Protein AF-A0A1Q9D4H4-F1 (afdb_monomer_lite)

pLDDT: mean 71.97, std 19.95, range [40.38, 97.25]

Secondary structure (DSSP, 8-state):
------------------------S----PPTT-EEEEEETTTTEEEEEEEEEE-SS-EEETTEEE-TT-EEEEETTEEEEE-TTTHHHHEEE-----HHHHHHHHHHHHH-HHHHHHHHHHHHHHHHGGGGS--------------------------------------

Foldseek 3Di:
DDDDDDDDDDDPDDDDPDPPPCPDPQAPDADQQAWKWFQDPVVRDTFIKGWHDAAQAFDADPNDTAHHGWTWIQTPVGIDIDHNVCCVVTIGHPPPPPVVSVVVVVVVCVVCVVVVVVVVVVVVVVVVVPVPDDDDDDDPPDDDDDDPDDDDPDDDDDDDDDDDDDDDDDD

Structure (mmCIF, N/CA/C/O backbone):
data_AF-A0A1Q9D4H4-F1
#
_entry.id   AF-A0A1Q9D4H4-F1
#
loop_
_atom_site.group_PDB
_atom_site.id
_atom_site.type_symbol
_atom_site.label_atom_id
_atom_site.label_alt_id
_atom_site.label_comp_id
_atom_site.label_asym_id
_atom_site.label_entity_id
_atom_site.label_seq_id
_atom_site.pdbx_PDB_ins_code
_atom_site.Cartn_x
_atom_site.Cartn_y
_atom_site.Cartn_z
_atom_site.occupancy
_atom_site.B_iso_or_equiv
_atom_site.auth_seq_id
_atom_site.auth_comp_id
_atom_site.auth_asym_id
_atom_site.auth_atom_id
_atom_site.pdbx_PDB_model_num
ATOM 1 N N . MET A 1 1 ? 10.953 -80.564 -10.617 1.00 42.75 1 MET A N 1
ATOM 2 C CA . MET A 1 1 ? 11.230 -79.863 -9.348 1.00 42.75 1 MET A CA 1
ATOM 3 C C . MET A 1 1 ? 10.780 -78.412 -9.515 1.00 42.75 1 MET A C 1
ATOM 5 O O . MET A 1 1 ? 10.967 -77.910 -10.620 1.00 42.75 1 MET A O 1
ATOM 9 N N . PRO A 1 2 ? 10.072 -77.845 -8.519 1.00 64.62 2 PRO A N 1
ATOM 10 C CA . PRO A 1 2 ? 9.296 -76.587 -8.559 1.00 64.62 2 PRO A CA 1
ATOM 11 C C . PRO A 1 2 ? 10.246 -75.364 -8.563 1.00 64.62 2 PRO A C 1
ATOM 13 O O . PRO A 1 2 ? 11.452 -75.569 -8.530 1.00 64.62 2 PRO A O 1
ATOM 16 N N . ASP A 1 3 ? 9.864 -74.112 -8.841 1.00 49.38 3 ASP A N 1
ATOM 17 C CA . ASP A 1 3 ? 8.984 -73.163 -8.123 1.00 49.38 3 ASP A CA 1
ATOM 18 C C . ASP A 1 3 ? 8.665 -71.996 -9.107 1.00 49.38 3 ASP A C 1
ATOM 20 O O . ASP A 1 3 ? 9.559 -71.553 -9.823 1.00 49.38 3 ASP A O 1
ATOM 24 N N . GLN A 1 4 ? 7.447 -71.502 -9.380 1.00 59.84 4 GLN A N 1
ATOM 25 C CA . GLN A 1 4 ? 6.415 -70.862 -8.540 1.00 59.84 4 GLN A CA 1
ATOM 26 C C . GLN A 1 4 ? 6.909 -69.718 -7.639 1.00 59.84 4 GLN A C 1
ATOM 28 O O . GLN A 1 4 ? 7.008 -69.920 -6.439 1.00 59.84 4 GLN A O 1
ATOM 33 N N . ILE A 1 5 ? 7.107 -68.496 -8.176 1.00 59.47 5 ILE A N 1
ATOM 34 C CA . ILE A 1 5 ? 6.923 -67.251 -7.392 1.00 59.47 5 ILE A CA 1
ATOM 35 C C . ILE A 1 5 ? 6.409 -66.084 -8.270 1.00 59.47 5 ILE A C 1
ATOM 37 O O . ILE A 1 5 ? 7.157 -65.339 -8.899 1.00 59.47 5 ILE A O 1
ATOM 41 N N . SER A 1 6 ? 5.084 -65.961 -8.308 1.00 61.50 6 SER A N 1
ATOM 42 C CA . SER A 1 6 ? 4.276 -64.746 -8.115 1.00 61.50 6 SER A CA 1
ATOM 43 C C . SER A 1 6 ? 4.915 -63.373 -8.391 1.00 61.50 6 SER A C 1
ATOM 45 O O . SER A 1 6 ? 5.574 -62.795 -7.527 1.00 61.50 6 SER A O 1
ATOM 47 N N . LYS A 1 7 ? 4.570 -62.749 -9.527 1.00 60.12 7 LYS A N 1
ATOM 48 C CA . LYS A 1 7 ? 4.656 -61.286 -9.692 1.00 60.12 7 LYS A CA 1
ATOM 49 C C . LYS A 1 7 ? 3.251 -60.698 -9.772 1.00 60.12 7 LYS A C 1
ATOM 51 O O . LYS A 1 7 ? 2.641 -60.595 -10.831 1.00 60.12 7 LYS A O 1
ATOM 56 N N . THR A 1 8 ? 2.744 -60.365 -8.590 1.00 62.56 8 THR A N 1
ATOM 57 C CA . THR A 1 8 ? 1.508 -59.627 -8.331 1.00 62.56 8 THR A CA 1
ATOM 58 C C . THR A 1 8 ? 1.497 -58.314 -9.113 1.00 62.56 8 THR A C 1
ATOM 60 O O . THR A 1 8 ? 2.213 -57.371 -8.776 1.00 62.56 8 THR A O 1
ATOM 63 N N . LEU A 1 9 ? 0.664 -58.243 -10.151 1.00 61.34 9 LEU A N 1
ATOM 64 C CA . LEU A 1 9 ? 0.284 -56.989 -10.791 1.00 61.34 9 LEU A CA 1
ATOM 65 C C . LEU A 1 9 ? -0.658 -56.252 -9.841 1.00 61.34 9 LEU A C 1
ATOM 67 O O . LEU A 1 9 ? -1.796 -56.657 -9.619 1.00 61.34 9 LEU A O 1
ATOM 71 N N . ARG A 1 10 ? -0.151 -55.180 -9.239 1.00 64.50 10 ARG A N 1
ATOM 72 C CA . ARG A 1 10 ? -0.941 -54.236 -8.453 1.00 64.50 10 ARG A CA 1
ATOM 73 C C . ARG A 1 10 ? -1.667 -53.308 -9.443 1.00 64.50 10 ARG A C 1
ATOM 75 O O . ARG A 1 10 ? -0.976 -52.606 -10.181 1.00 64.50 10 ARG A O 1
ATOM 82 N N . PRO A 1 11 ? -3.009 -53.268 -9.496 1.00 59.72 11 PRO A N 1
ATOM 83 C CA . PRO A 1 11 ? -3.703 -52.202 -10.202 1.00 59.72 11 PRO A CA 1
ATOM 84 C C . PRO A 1 11 ? -3.545 -50.918 -9.381 1.00 59.72 11 PRO A C 1
ATOM 86 O O . PRO A 1 11 ? -4.011 -50.828 -8.245 1.00 59.72 11 PRO A O 1
ATOM 89 N N . SER A 1 12 ? -2.822 -49.943 -9.931 1.00 55.19 12 SER A N 1
ATOM 90 C CA . SER A 1 12 ? -2.705 -48.612 -9.342 1.00 55.19 12 SER A CA 1
ATOM 91 C C . SER A 1 12 ? -4.071 -47.936 -9.366 1.00 55.19 12 SER A C 1
ATOM 93 O O . SER A 1 12 ? -4.559 -47.506 -10.409 1.00 55.19 12 SER A O 1
ATOM 95 N N . SER A 1 13 ? -4.684 -47.890 -8.188 1.00 55.47 13 SER A N 1
ATOM 96 C CA . SER A 1 13 ? -5.895 -47.154 -7.874 1.00 55.47 13 SER A CA 1
ATOM 97 C C . SER A 1 13 ? -5.827 -45.705 -8.355 1.00 55.47 13 SER A C 1
ATOM 99 O O . SER A 1 13 ? -4.953 -44.945 -7.948 1.00 55.47 13 SER A O 1
ATOM 101 N N . SER A 1 14 ? -6.812 -45.340 -9.175 1.00 57.91 14 SER A N 1
ATOM 102 C CA . SER A 1 14 ? -7.682 -44.178 -8.969 1.00 57.91 14 SER A CA 1
ATOM 103 C C . SER A 1 14 ? -7.013 -42.959 -8.321 1.00 57.91 14 SER A C 1
ATOM 105 O O . SER A 1 14 ? -7.157 -42.722 -7.121 1.00 57.91 14 SER A O 1
ATOM 107 N N . SER A 1 15 ? -6.337 -42.147 -9.134 1.00 52.12 15 SER A N 1
ATOM 108 C CA . SER A 1 15 ? -6.032 -40.763 -8.775 1.00 52.12 15 SER A CA 1
ATOM 109 C C . SER A 1 15 ? -7.182 -39.884 -9.263 1.00 52.12 15 SER A C 1
ATOM 111 O O . SER A 1 15 ? -7.356 -39.662 -10.459 1.00 52.12 15 SER A O 1
ATOM 113 N N . ALA A 1 16 ? -8.024 -39.464 -8.323 1.00 65.12 16 ALA A N 1
ATOM 114 C CA . ALA A 1 16 ? -9.048 -38.455 -8.542 1.00 65.12 16 ALA A CA 1
ATOM 115 C C . ALA A 1 16 ? -8.403 -37.118 -8.968 1.00 65.12 16 ALA A C 1
ATOM 117 O O . ALA A 1 16 ? -7.366 -36.754 -8.407 1.00 65.12 16 ALA A O 1
ATOM 118 N N . PRO A 1 17 ? -9.004 -36.337 -9.885 1.00 55.41 17 PRO A N 1
ATOM 119 C CA . PRO A 1 17 ? -8.624 -34.943 -10.056 1.00 55.41 17 PRO A CA 1
ATOM 120 C C . PRO A 1 17 ? -9.096 -34.160 -8.824 1.00 55.41 17 PRO A C 1
ATOM 122 O O . PRO A 1 17 ? -10.276 -33.851 -8.666 1.00 55.41 17 PRO A O 1
ATOM 125 N N . ALA A 1 18 ? -8.165 -33.880 -7.914 1.00 55.72 18 ALA A N 1
ATOM 126 C CA . ALA A 1 18 ? -8.372 -32.918 -6.841 1.00 55.72 18 ALA A CA 1
ATOM 127 C C . ALA A 1 18 ? -8.729 -31.539 -7.437 1.00 55.72 18 ALA A C 1
ATOM 129 O O . ALA A 1 18 ? -8.168 -31.168 -8.474 1.00 55.72 18 ALA A O 1
ATOM 130 N N . PRO A 1 19 ? -9.616 -30.748 -6.803 1.00 54.06 19 PRO A N 1
ATOM 131 C CA . PRO A 1 19 ? -9.810 -29.358 -7.192 1.00 54.06 19 PRO A CA 1
ATOM 132 C C . PRO A 1 19 ? -8.476 -28.623 -7.038 1.00 54.06 19 PRO A C 1
ATOM 134 O O . PRO A 1 19 ? -7.883 -28.594 -5.959 1.00 54.06 19 PRO A O 1
ATOM 137 N N . SER A 1 20 ? -7.983 -28.072 -8.145 1.00 44.94 20 SER A N 1
ATOM 138 C CA . SER A 1 20 ? -6.745 -27.303 -8.228 1.00 44.94 20 SER A CA 1
ATOM 139 C C . SER A 1 20 ? -6.871 -25.986 -7.457 1.00 44.94 20 SER A C 1
ATOM 141 O O . SER A 1 20 ? -7.050 -24.922 -8.037 1.00 44.94 20 SER A O 1
ATOM 143 N N . SER A 1 21 ? -6.757 -26.059 -6.134 1.00 52.94 21 SER A N 1
ATOM 144 C CA . SER A 1 21 ? -6.559 -24.912 -5.247 1.00 52.94 21 SER A CA 1
ATOM 145 C C . SER A 1 21 ? -5.163 -24.991 -4.643 1.00 52.94 21 SER A C 1
ATOM 147 O O . SER A 1 21 ? -4.992 -25.076 -3.433 1.00 52.94 21 SER A O 1
ATOM 149 N N . SER A 1 22 ? -4.142 -25.004 -5.494 1.00 45.41 22 SER A N 1
ATOM 150 C CA . SER A 1 22 ? -2.755 -24.814 -5.070 1.00 45.41 22 SER A CA 1
ATOM 151 C C . SER A 1 22 ? -2.172 -23.615 -5.806 1.00 45.41 22 SER A C 1
ATOM 153 O O . SER A 1 22 ? -1.257 -23.742 -6.618 1.00 45.41 22 SER A O 1
ATOM 155 N N . LEU A 1 23 ? -2.745 -22.439 -5.535 1.00 51.16 23 LEU A N 1
ATOM 156 C CA . LEU A 1 23 ? -2.010 -21.192 -5.711 1.00 51.16 23 LEU A CA 1
ATOM 157 C C . LEU A 1 23 ? -0.838 -21.231 -4.718 1.00 51.16 23 LEU A C 1
ATOM 159 O O . LEU A 1 23 ? -1.070 -21.502 -3.535 1.00 51.16 23 LEU A O 1
ATOM 163 N N . PRO A 1 24 ? 0.412 -21.019 -5.156 1.00 50.69 24 PRO A N 1
ATOM 164 C CA . PRO A 1 24 ? 1.532 -20.960 -4.233 1.00 50.69 24 PRO A CA 1
ATOM 165 C C . PRO A 1 24 ? 1.284 -19.841 -3.201 1.00 50.69 24 PRO A C 1
ATOM 167 O O . PRO A 1 24 ? 0.942 -18.720 -3.587 1.00 50.69 24 PRO A O 1
ATOM 170 N N . PRO A 1 25 ? 1.454 -20.104 -1.893 1.00 50.16 25 PRO A N 1
ATOM 171 C CA . PRO A 1 25 ? 1.375 -19.084 -0.851 1.00 50.16 25 PRO A CA 1
ATOM 172 C C . PRO A 1 25 ? 2.621 -18.192 -0.940 1.00 50.16 25 PRO A C 1
ATOM 174 O O . PRO A 1 25 ? 3.631 -18.464 -0.300 1.00 50.16 25 PRO A O 1
ATOM 177 N N . GLY A 1 26 ? 2.596 -17.180 -1.809 1.00 52.09 26 GLY A N 1
ATOM 178 C CA . GLY A 1 26 ? 3.806 -16.418 -2.142 1.00 52.09 26 GLY A CA 1
ATOM 179 C C . GLY A 1 26 ? 3.755 -14.925 -1.854 1.00 52.09 26 GLY A C 1
ATOM 180 O O . GLY A 1 26 ? 4.722 -14.358 -1.356 1.00 52.09 26 GLY A O 1
ATOM 181 N N . SER A 1 27 ? 2.643 -14.260 -2.149 1.00 51.62 27 SER A N 1
ATOM 182 C CA . SER A 1 27 ? 2.528 -12.820 -1.922 1.00 51.62 27 SER A CA 1
ATOM 183 C C . SER A 1 27 ? 1.073 -12.391 -2.021 1.00 51.62 27 SER A C 1
ATOM 185 O O . SER A 1 27 ? 0.391 -12.854 -2.930 1.00 51.62 27 SER A O 1
ATOM 187 N N . PRO A 1 28 ? 0.582 -11.502 -1.140 1.00 61.97 28 PRO A N 1
ATOM 188 C CA . PRO A 1 28 ? -0.757 -10.956 -1.280 1.00 61.97 28 PRO A CA 1
ATOM 189 C C . PRO A 1 28 ? -0.862 -10.257 -2.636 1.00 61.97 28 PRO A C 1
ATOM 191 O O . PRO A 1 28 ? -0.150 -9.279 -2.881 1.00 61.97 28 PRO A O 1
ATOM 194 N N . ASP A 1 29 ? -1.721 -10.768 -3.515 1.00 81.75 29 ASP A N 1
ATOM 195 C CA . ASP A 1 29 ? -2.037 -10.099 -4.771 1.00 81.75 29 ASP A CA 1
ATOM 196 C C . ASP A 1 29 ? -2.753 -8.801 -4.428 1.00 81.75 29 ASP A C 1
ATOM 198 O O . ASP A 1 29 ? -3.821 -8.803 -3.810 1.00 81.75 29 ASP A O 1
ATOM 202 N N . PHE A 1 30 ? -2.087 -7.693 -4.728 1.00 90.94 30 PHE A N 1
ATOM 203 C CA . PHE A 1 30 ? -2.648 -6.364 -4.585 1.00 90.94 30 PHE A CA 1
ATOM 204 C C . PHE A 1 30 ? -3.427 -6.046 -5.857 1.00 90.94 30 PHE A C 1
ATOM 206 O O . PHE A 1 30 ? -2.936 -6.296 -6.958 1.00 90.94 30 PHE A O 1
ATOM 213 N N . ALA A 1 31 ? -4.620 -5.484 -5.716 1.00 92.38 31 ALA A N 1
ATOM 214 C CA . ALA A 1 31 ? -5.396 -4.983 -6.841 1.00 92.38 31 ALA A CA 1
ATOM 215 C C . ALA A 1 31 ? -5.220 -3.468 -6.990 1.00 92.38 31 ALA A C 1
ATOM 217 O O . ALA A 1 31 ? -5.084 -2.733 -6.011 1.00 92.38 31 ALA A O 1
ATOM 218 N N . LYS A 1 32 ? -5.265 -2.971 -8.229 1.00 94.81 32 LYS A N 1
ATOM 219 C CA . LYS A 1 32 ? -5.335 -1.528 -8.491 1.00 94.81 32 LYS A CA 1
ATOM 220 C C . LYS A 1 32 ? -6.579 -0.938 -7.814 1.00 94.81 32 LYS A C 1
ATOM 222 O O . LYS A 1 32 ? -7.679 -1.451 -7.978 1.00 94.81 32 LYS A O 1
ATOM 227 N N . GLY A 1 33 ? -6.394 0.140 -7.059 1.00 94.31 33 GLY A N 1
ATOM 228 C CA . GLY A 1 33 ? -7.426 0.786 -6.247 1.00 94.31 33 GLY A CA 1
ATOM 229 C C . GLY A 1 33 ? -7.607 0.195 -4.845 1.00 94.31 33 GLY A C 1
ATOM 230 O O . GLY A 1 33 ? -8.377 0.745 -4.058 1.00 94.31 33 GLY A O 1
ATOM 231 N N . GLU A 1 34 ? -6.905 -0.887 -4.494 1.00 93.44 34 GLU A N 1
ATOM 232 C CA . GLU A 1 34 ? -6.995 -1.486 -3.161 1.00 93.44 34 GLU A CA 1
ATOM 233 C C . GLU A 1 34 ? -6.361 -0.574 -2.102 1.00 93.44 34 GLU A C 1
ATOM 235 O O . GLU A 1 34 ? -5.302 0.027 -2.317 1.00 93.44 34 GLU A O 1
ATOM 240 N N . LYS A 1 35 ? -7.024 -0.470 -0.944 1.00 94.75 35 LYS A N 1
ATOM 241 C CA . LYS A 1 35 ? -6.521 0.270 0.217 1.00 94.75 35 LYS A CA 1
ATOM 242 C C . LYS A 1 35 ? -5.532 -0.594 0.986 1.00 94.75 35 LYS A C 1
ATOM 244 O O . LYS A 1 35 ? -5.842 -1.717 1.378 1.00 94.75 35 LYS A O 1
ATOM 249 N N . ILE A 1 36 ? -4.358 -0.045 1.238 1.00 96.00 36 ILE A N 1
ATOM 250 C CA . ILE A 1 36 ? -3.239 -0.740 1.867 1.00 96.00 36 ILE A CA 1
ATOM 251 C C . ILE A 1 36 ? -2.561 0.162 2.899 1.00 96.00 36 ILE A C 1
ATOM 253 O O . ILE A 1 36 ? -2.815 1.363 2.967 1.00 96.00 36 ILE A O 1
ATOM 257 N N . GLN A 1 37 ? -1.697 -0.429 3.711 1.00 96.19 37 GLN A N 1
ATOM 258 C CA . GLN A 1 37 ? -0.758 0.280 4.565 1.00 96.19 37 GLN A CA 1
ATOM 259 C C . GLN A 1 37 ? 0.638 0.200 3.952 1.00 96.19 37 GLN A C 1
ATOM 261 O O . GLN A 1 37 ? 1.056 -0.854 3.472 1.00 96.19 37 GLN A O 1
ATOM 266 N N . VAL A 1 38 ? 1.347 1.323 3.964 1.00 96.75 38 VAL A N 1
ATOM 267 C CA . VAL A 1 38 ? 2.683 1.494 3.395 1.00 96.75 38 VAL A CA 1
ATOM 268 C C . VAL A 1 38 ? 3.634 1.919 4.507 1.00 96.75 38 VAL A C 1
ATOM 270 O O . VAL A 1 38 ? 3.395 2.920 5.182 1.00 96.75 38 VAL A O 1
ATOM 273 N N . TRP A 1 39 ? 4.734 1.192 4.685 1.00 96.62 39 TRP A N 1
ATOM 274 C CA . TRP A 1 39 ? 5.757 1.547 5.666 1.00 96.62 39 TRP A CA 1
ATOM 275 C C . TRP A 1 39 ? 6.521 2.810 5.243 1.00 96.62 39 TRP A C 1
ATOM 277 O O . TRP A 1 39 ? 7.090 2.892 4.140 1.00 96.62 39 TRP A O 1
ATOM 287 N N . SER A 1 40 ? 6.567 3.792 6.140 1.00 95.25 40 SER A N 1
ATOM 288 C CA . SER A 1 40 ? 7.339 5.023 5.999 1.00 95.25 40 SER A CA 1
ATOM 289 C C . SER A 1 40 ? 8.598 4.956 6.856 1.00 95.25 40 SER A C 1
ATOM 291 O O . SER A 1 40 ? 8.520 5.014 8.076 1.00 95.25 40 SER A O 1
ATOM 293 N N . GLU A 1 41 ? 9.779 4.884 6.237 1.00 92.50 41 GLU A N 1
ATOM 294 C CA . GLU A 1 41 ? 11.046 4.838 6.984 1.00 92.50 41 GLU A CA 1
ATOM 295 C C . GLU A 1 41 ? 11.365 6.155 7.699 1.00 92.50 41 GLU A C 1
ATOM 297 O O . GLU A 1 41 ? 11.947 6.142 8.778 1.00 92.50 41 GLU A O 1
ATOM 302 N N . SER A 1 42 ? 10.964 7.296 7.136 1.00 90.62 42 SER A N 1
ATOM 303 C CA . SER A 1 42 ? 11.221 8.602 7.751 1.00 90.62 42 SER A CA 1
ATOM 304 C C . SER A 1 42 ? 10.364 8.848 8.989 1.00 90.62 42 SER A C 1
ATOM 306 O O . SER A 1 42 ? 10.813 9.516 9.915 1.00 90.62 42 SER A O 1
ATOM 308 N N . ARG A 1 43 ? 9.137 8.314 9.002 1.00 92.50 43 ARG A N 1
ATOM 309 C CA . ARG A 1 43 ? 8.203 8.434 10.129 1.00 92.50 43 ARG A CA 1
ATOM 310 C C . ARG A 1 43 ? 8.175 7.191 11.031 1.00 92.50 43 ARG A C 1
ATOM 312 O O . ARG A 1 43 ? 7.591 7.254 12.101 1.00 92.50 43 ARG A O 1
ATOM 319 N N . GLN A 1 44 ? 8.819 6.096 10.615 1.00 95.75 44 GLN A N 1
ATOM 320 C CA . GLN A 1 44 ? 8.802 4.790 11.293 1.00 95.75 44 GLN A CA 1
ATOM 321 C C . GLN A 1 44 ? 7.373 4.317 11.619 1.00 95.75 44 GLN A C 1
ATOM 323 O O . GLN A 1 44 ? 7.105 3.796 12.699 1.00 95.75 44 GLN A O 1
ATOM 328 N N . GLU A 1 45 ? 6.446 4.518 10.679 1.00 96.50 45 GLU A N 1
ATOM 329 C CA . GLU A 1 45 ? 5.026 4.214 10.869 1.00 96.50 45 GLU A CA 1
ATOM 330 C C . GLU A 1 45 ? 4.374 3.642 9.604 1.00 96.50 45 GLU A C 1
ATOM 332 O O . GLU A 1 45 ? 4.860 3.824 8.480 1.00 96.50 45 GLU A O 1
ATOM 337 N N . TRP A 1 46 ? 3.241 2.965 9.799 1.00 96.25 46 TRP A N 1
ATOM 338 C CA . TRP A 1 46 ? 2.376 2.485 8.725 1.00 96.25 46 TRP A CA 1
ATOM 339 C C . TRP A 1 46 ? 1.402 3.582 8.303 1.00 96.25 46 TRP A C 1
ATOM 341 O O . TRP A 1 46 ? 0.526 3.980 9.067 1.00 96.25 46 TRP A O 1
ATOM 351 N N . LEU A 1 47 ? 1.538 4.055 7.067 1.00 95.81 47 LEU A N 1
ATOM 352 C CA . LEU A 1 47 ? 0.664 5.068 6.486 1.00 95.81 47 LEU A CA 1
ATOM 353 C C . LEU A 1 47 ? -0.409 4.422 5.623 1.00 95.81 47 LEU A C 1
ATOM 355 O O . LEU A 1 47 ? -0.134 3.475 4.890 1.00 95.81 47 LEU A O 1
ATOM 359 N N . LEU A 1 48 ? -1.619 4.972 5.643 1.00 96.12 48 LEU A N 1
ATOM 360 C CA . LEU A 1 48 ? -2.648 4.562 4.694 1.00 96.12 48 LEU A CA 1
ATOM 361 C C . LEU A 1 48 ? -2.263 4.989 3.274 1.00 96.12 48 LEU A C 1
ATOM 363 O O . LEU A 1 48 ? -1.780 6.099 3.034 1.00 96.12 48 LEU A O 1
ATOM 367 N N . GLY A 1 49 ? -2.505 4.091 2.327 1.00 96.25 49 GLY A N 1
ATOM 368 C CA . GLY A 1 49 ? -2.265 4.317 0.915 1.00 96.25 49 GLY A CA 1
ATOM 369 C C . GLY A 1 49 ? -3.212 3.524 0.026 1.00 96.25 49 GLY A C 1
ATOM 370 O O . GLY A 1 49 ? -4.010 2.702 0.481 1.00 96.25 49 GLY A O 1
ATOM 371 N N . VAL A 1 50 ? -3.127 3.797 -1.269 1.00 96.88 50 VAL A N 1
ATOM 372 C CA . VAL A 1 50 ? -3.910 3.139 -2.312 1.00 96.88 50 VAL A CA 1
ATOM 373 C C . VAL A 1 50 ? -2.969 2.666 -3.406 1.00 96.88 50 VAL A C 1
ATOM 375 O O . VAL A 1 50 ? -2.056 3.383 -3.824 1.00 96.88 50 VAL A O 1
ATOM 378 N N . VAL A 1 51 ? -3.196 1.451 -3.886 1.00 97.12 51 VAL A N 1
ATOM 379 C CA . VAL A 1 51 ? -2.463 0.893 -5.021 1.00 97.12 51 VAL A CA 1
ATOM 380 C C . VAL A 1 51 ? -2.882 1.632 -6.290 1.00 97.12 51 VAL A C 1
ATOM 382 O O . VAL A 1 51 ? -4.034 1.548 -6.708 1.00 97.12 51 VAL A O 1
ATOM 385 N N . GLN A 1 52 ? -1.963 2.352 -6.929 1.00 97.25 52 GLN A N 1
ATOM 386 C CA . GLN A 1 52 ? -2.236 2.990 -8.218 1.00 97.25 52 GLN A CA 1
ATOM 387 C C . GLN A 1 52 ? -2.072 2.021 -9.380 1.00 97.25 52 GLN A C 1
ATOM 389 O O . GLN A 1 52 ? -2.850 2.063 -10.332 1.00 97.25 52 GLN A O 1
ATOM 394 N N . GLU A 1 53 ? -1.053 1.167 -9.324 1.00 95.44 53 GLU A N 1
ATOM 395 C CA . GLU A 1 53 ? -0.724 0.270 -10.423 1.00 95.44 53 GLU A CA 1
ATOM 396 C C . GLU A 1 53 ? 0.095 -0.923 -9.940 1.00 95.44 53 GLU A C 1
ATOM 398 O O . GLU A 1 53 ? 0.910 -0.807 -9.021 1.00 95.44 53 GLU A O 1
ATOM 403 N N . VAL A 1 54 ? -0.139 -2.071 -10.572 1.00 95.62 54 VAL A N 1
ATOM 404 C CA . VAL A 1 54 ? 0.555 -3.328 -10.300 1.00 95.62 54 VAL A CA 1
ATOM 405 C C . VAL A 1 54 ? 1.093 -3.840 -11.621 1.00 95.62 54 VAL A C 1
ATOM 407 O O . VAL A 1 54 ? 0.331 -4.128 -12.543 1.00 95.62 54 VAL A O 1
ATOM 410 N N . PHE A 1 55 ? 2.410 -3.950 -11.713 1.00 94.56 55 PHE A N 1
ATOM 411 C CA . PHE A 1 55 ? 3.082 -4.393 -12.923 1.00 94.56 55 PHE A CA 1
ATOM 412 C C . PHE A 1 55 ? 3.230 -5.904 -12.853 1.00 94.56 55 PHE A C 1
ATOM 414 O O . PHE A 1 55 ? 3.998 -6.408 -12.045 1.00 94.56 55 PHE A O 1
ATOM 421 N N . SER A 1 56 ? 2.475 -6.643 -13.664 1.00 93.12 56 SER A N 1
ATOM 422 C CA . SER A 1 56 ? 2.555 -8.116 -13.675 1.00 93.12 56 SER A CA 1
ATOM 423 C C . SER A 1 56 ? 3.695 -8.643 -14.553 1.00 93.12 56 SER A C 1
ATOM 425 O O . SER A 1 56 ? 4.113 -9.784 -14.396 1.00 93.12 56 SER A O 1
ATOM 427 N N . VAL A 1 57 ? 4.203 -7.808 -15.461 1.00 94.56 57 VAL A N 1
ATOM 428 C CA . VAL A 1 57 ? 5.261 -8.126 -16.427 1.00 94.56 57 VAL A CA 1
ATOM 429 C C . VAL A 1 57 ? 6.285 -6.995 -16.406 1.00 94.56 57 VAL A C 1
ATOM 431 O O . VAL A 1 57 ? 5.913 -5.845 -16.152 1.00 94.56 57 VAL A O 1
ATOM 434 N N . ASP A 1 58 ? 7.550 -7.315 -16.681 1.00 94.56 58 ASP A N 1
ATOM 435 C CA . ASP A 1 58 ? 8.614 -6.326 -16.862 1.00 94.56 58 ASP A CA 1
ATOM 436 C C . ASP A 1 58 ? 8.164 -5.280 -17.891 1.00 94.56 58 ASP A C 1
ATOM 438 O O . ASP A 1 58 ? 7.838 -5.605 -19.033 1.00 94.56 58 ASP A O 1
ATOM 442 N N . SER A 1 59 ? 8.071 -4.024 -17.467 1.00 94.50 59 SER A N 1
ATOM 443 C CA . SER A 1 59 ? 7.459 -2.944 -18.245 1.00 94.50 59 SER A CA 1
ATOM 444 C C . SER A 1 59 ? 8.270 -1.664 -18.113 1.00 94.50 59 SER A C 1
ATOM 446 O O . SER A 1 59 ? 8.983 -1.468 -17.133 1.00 94.50 59 SER A O 1
ATOM 448 N N . LYS A 1 60 ? 8.126 -0.746 -19.071 1.00 96.00 60 LYS A N 1
ATOM 449 C CA . LYS A 1 60 ? 8.660 0.613 -18.940 1.00 96.00 60 LYS A CA 1
ATOM 450 C C . LYS A 1 60 ? 7.568 1.558 -18.467 1.00 96.00 60 LYS A C 1
ATOM 452 O O . LYS A 1 60 ? 6.547 1.695 -19.133 1.00 96.00 60 LYS A O 1
ATOM 457 N N . SER A 1 61 ? 7.801 2.237 -17.350 1.00 92.81 61 SER A N 1
ATOM 458 C CA . SER A 1 61 ? 6.901 3.260 -16.815 1.00 92.81 61 SER A CA 1
ATOM 459 C C . SER A 1 61 ? 7.689 4.522 -16.502 1.00 92.81 61 SER A C 1
ATOM 461 O O . SER A 1 61 ? 8.742 4.458 -15.879 1.00 92.81 61 SER A O 1
ATOM 463 N N . GLU A 1 62 ? 7.184 5.680 -16.934 1.00 92.50 62 GLU A N 1
ATOM 464 C CA . GLU A 1 62 ? 7.823 6.991 -16.704 1.00 92.50 62 GLU A CA 1
ATOM 465 C C . GLU A 1 62 ? 9.286 7.067 -17.193 1.00 92.50 62 GLU A C 1
ATOM 467 O O . GLU A 1 62 ? 10.087 7.844 -16.684 1.00 92.50 62 GLU A O 1
ATOM 472 N N . GLY A 1 63 ? 9.640 6.257 -18.197 1.00 94.69 63 GLY A N 1
ATOM 473 C CA . GLY A 1 63 ? 11.004 6.170 -18.727 1.00 94.69 63 GLY A CA 1
ATOM 474 C C . GLY A 1 63 ? 11.950 5.259 -17.936 1.00 94.69 63 GLY A C 1
ATOM 475 O O . GLY A 1 63 ? 13.120 5.169 -18.299 1.00 94.69 63 GLY A O 1
ATOM 476 N N . PHE A 1 64 ? 11.462 4.559 -16.908 1.00 93.25 64 PHE A N 1
ATOM 477 C CA . PHE A 1 64 ? 12.232 3.609 -16.103 1.00 93.25 64 PHE A CA 1
ATOM 478 C C . PHE A 1 64 ? 11.804 2.166 -16.375 1.00 93.25 64 PHE A C 1
ATOM 480 O O . PHE A 1 64 ? 10.624 1.895 -16.606 1.00 93.25 64 PHE A O 1
ATOM 487 N N . ASP A 1 65 ? 12.761 1.240 -16.316 1.00 95.88 65 ASP A N 1
ATOM 488 C CA . ASP A 1 65 ? 12.493 -0.197 -16.346 1.00 95.88 65 ASP A CA 1
ATOM 489 C C . ASP A 1 65 ? 11.949 -0.651 -14.985 1.00 95.88 65 ASP A C 1
ATOM 491 O O . ASP A 1 65 ? 12.588 -0.484 -13.944 1.00 95.88 65 ASP A O 1
ATOM 495 N N . VAL A 1 66 ? 10.746 -1.214 -14.998 1.00 96.44 66 VAL A N 1
ATOM 496 C CA . VAL A 1 66 ? 10.013 -1.672 -13.820 1.00 96.44 66 VAL A CA 1
ATOM 497 C C . VAL A 1 66 ? 9.892 -3.193 -13.891 1.00 96.44 66 VAL A C 1
ATOM 499 O O . VAL A 1 66 ? 9.234 -3.699 -14.803 1.00 96.44 66 VAL A O 1
ATOM 502 N N . PRO A 1 67 ? 10.486 -3.941 -12.945 1.00 95.19 67 PRO A N 1
ATOM 503 C CA . PRO A 1 67 ? 10.396 -5.392 -12.954 1.00 95.19 67 PRO A CA 1
ATOM 504 C C . PRO A 1 67 ? 8.987 -5.869 -12.588 1.00 95.19 67 PRO A C 1
ATOM 506 O O . PRO A 1 67 ? 8.272 -5.226 -11.807 1.00 95.19 67 PRO A O 1
ATOM 509 N N . ALA A 1 68 ? 8.619 -7.035 -13.102 1.00 94.50 68 ALA A N 1
ATOM 510 C CA . ALA A 1 68 ? 7.397 -7.747 -12.791 1.00 94.50 68 ALA A CA 1
ATOM 511 C C . ALA A 1 68 ? 7.230 -7.910 -11.274 1.00 94.50 68 ALA A C 1
ATOM 513 O O . ALA A 1 68 ? 8.168 -8.182 -10.522 1.00 94.50 68 ALA A O 1
ATOM 514 N N . GLY A 1 69 ? 6.001 -7.725 -10.814 1.00 92.06 69 GLY A N 1
ATOM 515 C CA . GLY A 1 69 ? 5.622 -7.727 -9.412 1.00 92.06 69 GLY A CA 1
ATOM 516 C C . GLY A 1 69 ? 5.862 -6.407 -8.680 1.00 92.06 69 GLY A C 1
ATOM 517 O O . GLY A 1 69 ? 5.552 -6.353 -7.489 1.00 92.06 69 GLY A O 1
ATOM 518 N N . SER A 1 70 ? 6.379 -5.361 -9.336 1.00 95.00 70 SER A N 1
ATOM 519 C CA . SER A 1 70 ? 6.478 -4.023 -8.738 1.00 95.00 70 SER A CA 1
ATOM 520 C C . SER A 1 70 ? 5.107 -3.378 -8.571 1.00 95.00 70 SER A C 1
ATOM 522 O O . SER A 1 70 ? 4.191 -3.587 -9.370 1.00 95.00 70 SER A O 1
ATOM 524 N N . VAL A 1 71 ? 4.972 -2.555 -7.534 1.00 96.06 71 VAL A N 1
ATOM 525 C CA . VAL A 1 71 ? 3.718 -1.877 -7.199 1.00 96.06 71 VAL A CA 1
ATOM 526 C C . VAL A 1 71 ? 3.973 -0.388 -7.013 1.00 96.06 71 VAL A C 1
ATOM 528 O O . VAL A 1 71 ? 4.868 0.017 -6.267 1.00 96.06 71 VAL A O 1
ATOM 531 N N . LYS A 1 72 ? 3.154 0.431 -7.671 1.00 97.06 72 LYS A N 1
ATOM 532 C CA . LYS A 1 72 ? 3.114 1.880 -7.483 1.00 97.06 72 LYS A CA 1
ATOM 533 C C . LYS A 1 72 ? 1.993 2.213 -6.509 1.00 97.06 72 LYS A C 1
ATOM 535 O O . LYS A 1 72 ? 0.826 1.920 -6.777 1.00 97.06 72 LYS A O 1
ATOM 540 N N . VAL A 1 73 ? 2.335 2.827 -5.383 1.00 97.12 73 VAL A N 1
ATOM 541 C CA . VAL A 1 73 ? 1.386 3.149 -4.309 1.00 97.12 73 VAL A CA 1
ATOM 542 C C . VAL A 1 73 ? 1.351 4.651 -4.065 1.00 97.12 73 VAL A C 1
ATOM 544 O O . VAL A 1 73 ? 2.376 5.325 -4.143 1.00 97.12 73 VAL A O 1
ATOM 547 N N . LEU A 1 74 ? 0.167 5.184 -3.783 1.00 96.94 74 LEU A N 1
ATOM 548 C CA . LEU A 1 74 ? -0.034 6.566 -3.358 1.00 96.94 74 LEU A CA 1
ATOM 549 C C . LEU A 1 74 ? -0.337 6.579 -1.861 1.00 96.94 74 LEU A C 1
ATOM 551 O O . LEU A 1 74 ? -1.302 5.953 -1.434 1.00 96.94 74 LEU A O 1
ATOM 555 N N . SER A 1 75 ? 0.462 7.294 -1.079 1.00 96.00 75 SER A N 1
ATOM 556 C CA . SER A 1 75 ? 0.259 7.536 0.351 1.00 96.00 75 SER A CA 1
ATOM 557 C C . SER A 1 75 ? 0.155 9.035 0.638 1.00 96.00 75 SER A C 1
ATOM 559 O O . SER A 1 75 ? 0.374 9.866 -0.24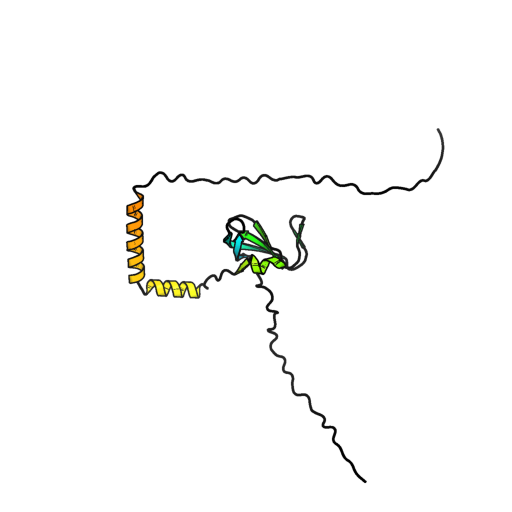3 1.00 96.00 75 SER A O 1
ATOM 561 N N . GLU A 1 76 ? -0.138 9.398 1.888 1.00 93.38 76 GLU A N 1
ATOM 562 C CA . GLU A 1 76 ? -0.169 10.799 2.351 1.00 93.38 76 GLU A CA 1
ATOM 563 C C . GLU A 1 76 ? 1.129 11.563 2.025 1.00 93.38 76 GLU A C 1
ATOM 565 O O . GLU A 1 76 ? 1.115 12.741 1.685 1.00 93.38 76 GLU A O 1
ATOM 570 N N . THR A 1 77 ? 2.266 10.872 2.089 1.00 92.00 77 THR A N 1
ATOM 571 C CA . THR A 1 77 ? 3.602 11.407 1.799 1.00 92.00 77 THR A CA 1
ATOM 572 C C . THR A 1 77 ? 3.952 11.482 0.308 1.00 92.00 77 THR A C 1
ATOM 574 O O . THR A 1 77 ? 5.030 11.973 -0.025 1.00 92.00 77 THR A O 1
ATOM 577 N N . GLY A 1 78 ? 3.075 11.020 -0.588 1.00 94.62 78 GLY A N 1
ATOM 578 C CA . GLY A 1 78 ? 3.276 11.039 -2.038 1.00 94.62 78 GLY A CA 1
ATOM 579 C C . GLY A 1 78 ? 3.263 9.651 -2.680 1.00 94.62 78 GLY A C 1
ATOM 580 O O . GLY A 1 78 ? 2.704 8.696 -2.146 1.00 94.62 78 GLY A O 1
ATOM 581 N N . VAL A 1 79 ? 3.855 9.542 -3.871 1.00 95.81 79 VAL A N 1
ATOM 582 C CA . VAL A 1 79 ? 3.931 8.281 -4.624 1.00 95.81 79 VAL A CA 1
ATOM 583 C C . VAL A 1 79 ? 5.201 7.524 -4.247 1.00 95.81 79 VAL A C 1
ATOM 585 O O . VAL A 1 79 ? 6.294 8.089 -4.263 1.00 95.81 79 VAL A O 1
ATOM 588 N N . LYS A 1 80 ? 5.064 6.230 -3.954 1.00 95.31 80 LYS A N 1
ATOM 589 C CA . LYS A 1 80 ? 6.175 5.329 -3.648 1.00 95.31 80 LYS A CA 1
ATOM 590 C C . LYS A 1 80 ? 6.159 4.129 -4.588 1.00 95.31 80 LYS A C 1
ATOM 592 O O . LYS A 1 80 ? 5.115 3.533 -4.846 1.00 95.31 80 LYS A O 1
ATOM 597 N N . TRP A 1 81 ? 7.336 3.778 -5.084 1.00 96.25 81 TRP A N 1
ATOM 598 C CA . TRP A 1 81 ? 7.556 2.577 -5.879 1.00 96.25 81 TRP A CA 1
ATOM 599 C C . TRP A 1 81 ? 8.088 1.476 -4.970 1.00 96.25 81 TRP A C 1
ATOM 601 O O . TRP A 1 81 ? 9.062 1.690 -4.250 1.00 96.25 81 TRP A O 1
ATOM 611 N N . VAL A 1 82 ? 7.431 0.318 -4.976 1.00 96.12 82 VAL A N 1
ATOM 612 C CA . VAL A 1 82 ? 7.813 -0.830 -4.151 1.00 96.12 82 VAL A CA 1
ATOM 613 C C . VAL A 1 82 ? 8.170 -2.000 -5.053 1.00 96.12 82 VAL A C 1
ATOM 615 O O . VAL A 1 82 ? 7.343 -2.480 -5.830 1.00 96.12 82 VAL A O 1
ATOM 618 N N . LEU A 1 83 ? 9.417 -2.449 -4.936 1.00 95.00 83 LEU A N 1
ATOM 619 C CA . LEU A 1 83 ? 9.949 -3.586 -5.677 1.00 95.00 83 LEU A CA 1
ATOM 620 C C . LEU A 1 83 ? 9.361 -4.903 -5.159 1.00 95.00 83 LEU A C 1
ATOM 622 O O . LEU A 1 83 ? 8.996 -4.999 -3.983 1.00 95.00 83 LEU A O 1
ATOM 626 N N . PRO A 1 84 ? 9.333 -5.960 -5.989 1.00 93.50 84 PRO A N 1
ATOM 627 C CA . PRO A 1 84 ? 8.771 -7.252 -5.601 1.00 93.50 84 PRO A CA 1
ATOM 628 C C . PRO A 1 84 ? 9.415 -7.837 -4.335 1.00 93.50 84 PRO A C 1
ATOM 630 O O . PRO A 1 84 ? 8.712 -8.413 -3.508 1.00 93.50 84 PRO A O 1
ATOM 633 N N . LYS A 1 85 ? 10.724 -7.629 -4.138 1.00 94.12 85 LYS A N 1
ATOM 634 C CA . LYS A 1 85 ? 11.464 -8.103 -2.953 1.00 94.12 85 LYS A CA 1
ATOM 635 C C . LYS A 1 85 ? 11.050 -7.398 -1.659 1.00 94.12 85 LYS A C 1
ATOM 637 O O . LYS A 1 85 ? 11.068 -8.014 -0.599 1.00 94.12 85 LYS A O 1
ATOM 642 N N . ASP A 1 86 ? 10.642 -6.136 -1.755 1.00 94.62 86 ASP A N 1
ATOM 643 C CA . ASP A 1 86 ? 10.327 -5.305 -0.592 1.00 94.62 86 ASP A CA 1
ATOM 644 C C . ASP A 1 86 ? 8.831 -5.290 -0.260 1.00 94.62 86 ASP A C 1
ATOM 646 O O . ASP A 1 86 ? 8.444 -4.857 0.825 1.00 94.62 86 ASP A O 1
ATOM 650 N N . ARG A 1 87 ? 7.970 -5.809 -1.148 1.00 93.25 87 ARG A N 1
ATOM 651 C CA . ARG A 1 87 ? 6.507 -5.832 -0.969 1.00 93.25 87 ARG A CA 1
ATOM 652 C C . ARG A 1 87 ? 6.074 -6.368 0.387 1.00 93.25 87 ARG A C 1
ATOM 654 O O . ARG A 1 87 ? 5.286 -5.714 1.055 1.00 93.25 87 ARG A O 1
ATOM 661 N N . ALA A 1 88 ? 6.591 -7.525 0.796 1.00 92.12 88 ALA A N 1
ATOM 662 C CA . ALA A 1 88 ? 6.185 -8.171 2.046 1.00 92.12 88 ALA A CA 1
ATOM 663 C C . ALA A 1 88 ? 6.559 -7.351 3.293 1.00 92.12 88 ALA A C 1
ATOM 665 O O . ALA A 1 88 ? 5.880 -7.425 4.313 1.00 92.12 88 ALA A O 1
ATOM 666 N N . ARG A 1 89 ? 7.634 -6.559 3.208 1.00 94.56 89 ARG A N 1
ATOM 667 C CA . ARG A 1 89 ? 8.112 -5.711 4.303 1.00 94.56 89 ARG A CA 1
ATOM 668 C C . ARG A 1 89 ? 7.454 -4.337 4.301 1.00 94.56 89 ARG A C 1
ATOM 670 O O . ARG A 1 89 ? 7.282 -3.752 5.362 1.00 94.56 89 ARG A O 1
ATOM 677 N N . MET A 1 90 ? 7.146 -3.800 3.124 1.00 95.88 90 MET A N 1
ATOM 678 C CA . MET A 1 90 ? 6.719 -2.412 2.966 1.00 95.88 90 MET A CA 1
ATOM 679 C C . MET A 1 90 ? 5.218 -2.244 2.789 1.00 95.88 90 MET A C 1
ATOM 681 O O . MET A 1 90 ? 4.732 -1.139 3.012 1.00 95.88 90 MET A O 1
ATOM 685 N N . LEU A 1 91 ? 4.498 -3.285 2.367 1.00 95.50 91 LEU A N 1
ATOM 686 C CA . LEU A 1 91 ? 3.069 -3.230 2.086 1.00 95.50 91 LEU A CA 1
ATOM 687 C C . LEU A 1 91 ? 2.310 -4.224 2.958 1.00 95.50 91 LEU A C 1
ATOM 689 O O . LEU A 1 91 ? 2.653 -5.402 3.031 1.00 95.50 91 LEU A O 1
ATOM 693 N N . GLN A 1 92 ? 1.220 -3.757 3.552 1.00 94.88 92 GLN A N 1
ATOM 694 C CA . GLN A 1 92 ? 0.275 -4.595 4.277 1.00 94.88 92 GLN A CA 1
ATOM 695 C C . GLN A 1 92 ? -1.139 -4.355 3.763 1.00 94.88 92 GLN A C 1
ATOM 697 O O . GLN A 1 92 ? -1.534 -3.222 3.482 1.00 94.88 92 GLN A O 1
ATOM 702 N N . LYS A 1 93 ? -1.922 -5.429 3.639 1.00 91.81 93 LYS A N 1
ATOM 703 C CA . LYS A 1 93 ? -3.346 -5.305 3.328 1.00 91.81 93 LYS A CA 1
ATOM 704 C C . LYS A 1 93 ? -4.059 -4.705 4.528 1.00 91.81 93 LYS A C 1
ATOM 706 O O . LYS A 1 93 ? -3.956 -5.229 5.637 1.00 91.81 93 LYS A O 1
ATOM 711 N N . VAL A 1 94 ? -4.796 -3.622 4.301 1.00 90.19 94 VAL A N 1
ATOM 712 C CA . VAL A 1 94 ? -5.705 -3.114 5.324 1.00 90.19 94 VAL A CA 1
ATOM 713 C C . VAL A 1 94 ? -6.847 -4.110 5.395 1.00 90.19 94 VAL A C 1
ATOM 715 O O . VAL A 1 94 ? -7.572 -4.290 4.419 1.00 90.19 94 VAL A O 1
ATOM 718 N N . GLN A 1 95 ? -7.007 -4.757 6.546 1.00 79.06 95 GLN A N 1
ATOM 719 C CA . GLN A 1 95 ? -8.255 -5.434 6.872 1.00 79.06 95 GLN A CA 1
ATOM 720 C C . GLN A 1 95 ? -9.301 -4.334 7.023 1.00 79.06 95 GLN A C 1
ATOM 722 O O . GLN A 1 95 ? -9.479 -3.771 8.101 1.00 79.06 95 GLN A O 1
ATOM 727 N N . VAL A 1 96 ? -9.916 -3.931 5.912 1.00 72.62 96 VAL A N 1
ATOM 728 C CA . VAL A 1 96 ? -11.103 -3.093 5.988 1.00 72.62 96 VAL A CA 1
ATOM 729 C C . VAL A 1 96 ? -12.163 -4.032 6.549 1.00 72.62 96 VAL A C 1
ATOM 731 O O . VAL A 1 96 ? -12.476 -5.009 5.862 1.00 72.62 96 VAL A O 1
ATOM 734 N N . PRO A 1 97 ? -12.660 -3.813 7.783 1.00 65.88 97 PRO A N 1
ATOM 735 C CA . PRO A 1 97 ? -13.744 -4.628 8.306 1.00 65.88 97 PRO A CA 1
ATOM 736 C C . PRO A 1 97 ? -14.838 -4.602 7.251 1.00 65.88 97 PRO A C 1
ATOM 738 O O . PRO A 1 97 ? -15.205 -3.531 6.747 1.00 65.88 97 PRO A O 1
ATOM 741 N N . SER A 1 98 ? -15.262 -5.789 6.826 1.00 70.31 98 SER A N 1
ATOM 742 C CA . SER A 1 98 ? -16.239 -5.895 5.757 1.00 70.31 98 SER A CA 1
ATOM 743 C C . SER A 1 98 ? -17.472 -5.079 6.153 1.00 70.31 98 SER A C 1
ATOM 745 O O . SER A 1 98 ? -17.732 -4.851 7.335 1.00 70.31 98 SER A O 1
ATOM 747 N N . SER A 1 99 ? -18.253 -4.587 5.190 1.00 69.38 99 SER A N 1
ATOM 748 C CA . SER A 1 99 ? -19.439 -3.778 5.522 1.00 69.38 99 SER A CA 1
ATOM 749 C C . SER A 1 99 ? -20.377 -4.486 6.520 1.00 69.38 99 SER A C 1
ATOM 751 O O . SER A 1 99 ? -21.038 -3.822 7.320 1.00 69.38 99 SER A O 1
ATOM 753 N N . LEU A 1 100 ? -20.381 -5.824 6.521 1.00 72.56 100 LEU A N 1
ATOM 754 C CA . LEU A 1 100 ? -21.091 -6.648 7.496 1.00 72.56 100 LEU A CA 1
ATOM 755 C C . LEU A 1 100 ? -20.501 -6.529 8.906 1.00 72.56 100 LEU A C 1
ATOM 757 O O . LEU A 1 100 ? -21.266 -6.334 9.849 1.00 72.56 100 LEU A O 1
ATOM 761 N N . ASP A 1 101 ? -19.175 -6.556 9.045 1.00 79.19 101 ASP A N 1
ATOM 762 C CA . ASP A 1 101 ? -18.490 -6.339 10.325 1.00 79.19 101 ASP A CA 1
ATOM 763 C C . ASP A 1 101 ? -18.739 -4.928 10.849 1.00 79.19 101 ASP A C 1
ATOM 765 O O . ASP A 1 101 ? -19.069 -4.754 12.017 1.00 79.19 101 ASP A O 1
ATOM 769 N N . LEU A 1 102 ? -18.686 -3.912 9.981 1.00 78.69 102 LEU A N 1
ATOM 770 C CA . LEU A 1 102 ? -19.018 -2.538 10.366 1.00 78.69 102 LEU A CA 1
ATOM 771 C C . LEU A 1 102 ? -20.467 -2.416 10.836 1.00 78.69 102 LEU A C 1
ATOM 773 O O . LEU A 1 102 ? -20.737 -1.749 11.830 1.00 78.69 102 LEU A O 1
ATOM 777 N N . LYS A 1 103 ? -21.408 -3.076 10.155 1.00 76.69 103 LYS A N 1
ATOM 778 C CA . LYS A 1 103 ? -22.819 -3.080 10.554 1.00 76.69 103 LYS A CA 1
ATOM 779 C C . LYS A 1 103 ? -23.026 -3.818 11.876 1.00 76.69 103 LYS A C 1
ATOM 781 O O . LYS A 1 103 ? -23.825 -3.366 12.691 1.00 76.69 103 LYS A O 1
ATOM 786 N N . ALA A 1 104 ? -22.310 -4.917 12.104 1.00 83.50 104 ALA A N 1
ATOM 787 C CA . ALA A 1 104 ? -22.329 -5.649 13.365 1.00 83.50 104 ALA A CA 1
ATOM 788 C C . ALA A 1 104 ? -21.729 -4.817 14.508 1.00 83.50 104 ALA A C 1
ATOM 790 O O . ALA A 1 104 ? -22.353 -4.703 15.558 1.00 83.50 104 ALA A O 1
ATOM 791 N N . MET A 1 105 ? -20.589 -4.161 14.280 1.00 78.12 105 MET A N 1
ATOM 792 C CA . MET A 1 105 ? -19.962 -3.244 15.234 1.00 78.12 105 MET A CA 1
ATOM 793 C C . MET A 1 105 ? -20.863 -2.048 15.546 1.00 78.12 105 MET A C 1
ATOM 795 O O . MET A 1 105 ? -21.036 -1.706 16.711 1.00 78.12 105 MET A O 1
ATOM 799 N N . LEU A 1 106 ? -21.489 -1.440 14.532 1.00 83.38 106 LEU A N 1
ATOM 800 C CA . LEU A 1 106 ? -22.433 -0.338 14.724 1.00 83.38 106 LEU A CA 1
ATOM 801 C C . LEU A 1 106 ? -23.658 -0.805 15.518 1.00 83.38 106 LEU A C 1
ATOM 803 O O . LEU A 1 106 ? -24.085 -0.127 16.445 1.00 83.38 106 LEU A O 1
ATOM 807 N N . LYS A 1 107 ? -24.205 -1.982 15.196 1.00 85.44 107 LYS A N 1
ATOM 808 C CA . LYS A 1 107 ? -25.332 -2.568 15.930 1.00 85.44 107 LYS A CA 1
ATOM 809 C C . LYS A 1 107 ? -24.963 -2.865 17.386 1.00 85.44 107 LYS A C 1
ATOM 811 O O . LYS A 1 107 ? -25.769 -2.570 18.259 1.00 85.44 107 LYS A O 1
ATOM 816 N N . ALA A 1 108 ? -23.764 -3.390 17.643 1.00 83.06 108 ALA A N 1
ATOM 817 C CA . ALA A 1 108 ? -23.255 -3.650 18.989 1.00 83.06 108 ALA A CA 1
ATOM 818 C C . ALA A 1 108 ? -23.068 -2.348 19.790 1.00 83.06 108 ALA A C 1
ATOM 820 O O . ALA A 1 108 ? -23.526 -2.244 20.926 1.00 83.06 108 ALA A O 1
ATOM 821 N N . ALA A 1 109 ? -22.481 -1.321 19.170 1.00 78.75 109 ALA A N 1
ATOM 822 C CA . ALA A 1 109 ? -22.323 -0.001 19.777 1.00 78.75 109 ALA A CA 1
ATOM 823 C C . ALA A 1 109 ? -23.673 0.669 20.081 1.00 78.75 109 ALA A C 1
ATOM 825 O O . ALA A 1 109 ? -23.823 1.315 21.114 1.00 78.75 109 ALA A O 1
ATOM 826 N N . LEU A 1 110 ? -24.671 0.490 19.209 1.00 80.12 110 LEU A N 1
ATOM 827 C CA . LEU A 1 110 ? -26.032 0.981 19.436 1.00 80.12 110 LEU A CA 1
ATOM 828 C C . LEU A 1 110 ? -26.785 0.173 20.504 1.00 80.12 110 LEU A C 1
ATOM 830 O O . LEU A 1 110 ? -27.676 0.722 21.147 1.00 80.12 110 LEU A O 1
ATOM 834 N N . SER A 1 111 ? -26.451 -1.106 20.709 1.00 80.31 111 SER A N 1
ATOM 835 C CA . SER A 1 111 ? -27.090 -1.938 21.737 1.00 80.31 111 SER A CA 1
ATOM 836 C C . SER A 1 111 ? -26.585 -1.678 23.158 1.00 80.31 111 SER A C 1
ATOM 838 O O . SER A 1 111 ? -27.295 -2.012 24.102 1.00 80.31 111 SER A O 1
ATOM 840 N N . GLU A 1 112 ? -25.419 -1.045 23.329 1.00 78.44 112 GLU A N 1
ATOM 841 C CA . GLU A 1 112 ? -24.888 -0.654 24.644 1.00 78.44 112 GLU A CA 1
ATOM 842 C C . GLU A 1 112 ? -24.817 0.880 24.812 1.00 78.44 112 GLU A C 1
ATOM 844 O O . GLU A 1 112 ? -23.751 1.494 24.701 1.00 78.44 112 GLU A O 1
ATOM 849 N N . PRO A 1 113 ? -25.949 1.544 25.114 1.00 69.06 113 PRO A N 1
ATOM 850 C CA . PRO A 1 113 ? -26.010 3.004 25.239 1.00 69.06 113 PRO A CA 1
ATOM 851 C C . PRO A 1 113 ? -25.181 3.565 26.410 1.00 69.06 113 PRO A C 1
ATOM 853 O O . PRO A 1 113 ? -24.783 4.730 26.389 1.00 69.06 113 PRO A O 1
ATOM 856 N N . SER A 1 114 ? -24.875 2.750 27.421 1.00 63.34 114 SER A N 1
ATOM 857 C CA . SER A 1 114 ? -24.047 3.110 28.582 1.00 63.34 114 SER A CA 1
ATOM 858 C C . SER A 1 114 ? -22.592 3.412 28.200 1.00 63.34 114 SER A C 1
ATOM 860 O O . SER A 1 114 ? -21.942 4.260 28.818 1.00 63.34 114 SER A O 1
ATOM 862 N N . THR A 1 115 ? -22.084 2.764 27.156 1.00 61.19 115 THR A N 1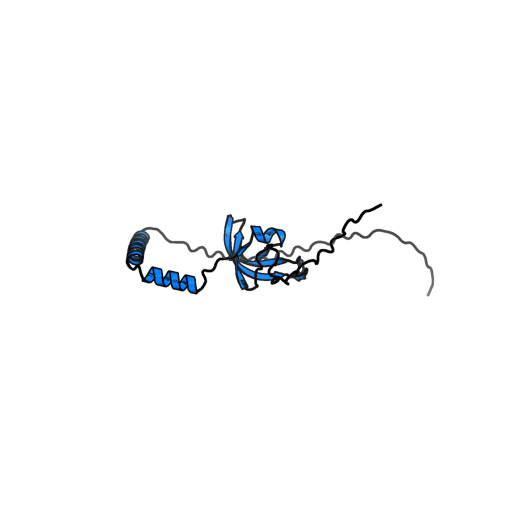
ATOM 863 C CA . THR A 1 115 ? -20.713 2.933 26.656 1.00 61.19 115 THR A CA 1
ATOM 864 C C . THR A 1 115 ? -20.581 4.243 25.878 1.00 61.19 115 THR A C 1
ATOM 866 O O . THR A 1 115 ? -19.590 4.960 26.027 1.00 61.19 115 THR A O 1
ATOM 869 N N . LEU A 1 116 ? -21.632 4.619 25.138 1.00 61.84 116 LEU A N 1
ATOM 870 C 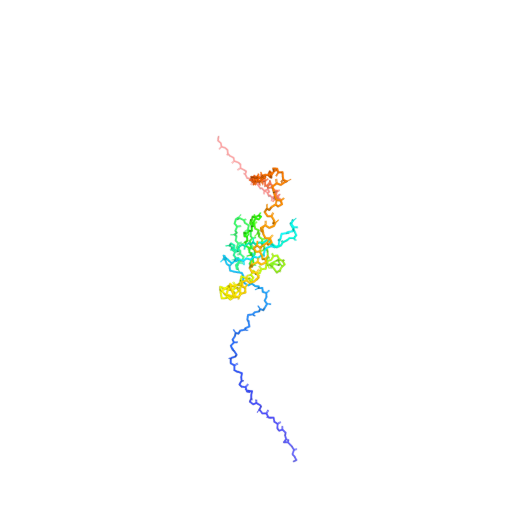CA . LEU A 1 116 ? -21.757 5.931 24.498 1.00 61.84 116 LEU A CA 1
ATOM 871 C C . LEU A 1 116 ? -21.869 7.065 25.523 1.00 61.84 116 LEU A C 1
ATOM 873 O O . LEU A 1 116 ? -21.225 8.098 25.349 1.00 61.84 116 LEU A O 1
ATOM 877 N N . HIS A 1 117 ? -22.620 6.865 26.611 1.00 63.53 117 HIS A N 1
ATOM 878 C CA . HIS A 1 117 ? -22.787 7.882 27.655 1.00 63.53 117 HIS A CA 1
ATOM 879 C C . HIS A 1 117 ? -21.456 8.245 28.332 1.00 63.53 117 HIS A C 1
ATOM 881 O O . HIS A 1 117 ? -21.124 9.422 28.452 1.00 63.53 117 HIS A O 1
ATOM 887 N N . ARG A 1 118 ? -20.627 7.246 28.676 1.00 67.62 118 ARG A N 1
ATOM 888 C CA . ARG A 1 118 ? -19.279 7.486 29.231 1.00 67.62 118 ARG A CA 1
ATOM 889 C C . ARG A 1 118 ? -18.361 8.241 28.273 1.00 67.62 118 ARG A C 1
ATOM 891 O O . ARG A 1 118 ? -17.563 9.067 28.712 1.00 67.62 118 ARG A O 1
ATOM 898 N N . HIS A 1 119 ? -18.452 7.957 26.976 1.00 57.59 119 HIS A N 1
ATOM 899 C CA . HIS A 1 119 ? -17.645 8.653 25.978 1.00 57.59 119 HIS A CA 1
ATOM 900 C C . HIS A 1 119 ? -18.114 10.102 25.783 1.00 57.59 119 HIS A C 1
ATOM 902 O O . HIS A 1 119 ? -17.272 10.995 25.704 1.00 57.59 119 HIS A O 1
ATOM 908 N N . ALA A 1 120 ? -19.429 10.344 25.774 1.00 66.19 120 ALA A N 1
ATOM 909 C CA . ALA A 1 120 ? -20.008 11.684 25.686 1.00 66.19 120 ALA A CA 1
ATOM 910 C C . ALA A 1 120 ? -19.581 12.569 26.871 1.00 66.19 120 ALA A C 1
ATOM 912 O O . ALA A 1 120 ? -19.061 13.662 26.657 1.00 66.19 120 ALA A O 1
ATOM 913 N N . GLU A 1 121 ? -19.671 12.063 28.105 1.00 68.44 121 GLU A N 1
ATOM 914 C CA . GLU A 1 121 ? -19.227 12.804 29.296 1.00 68.44 121 GLU A CA 1
ATOM 915 C C . GLU A 1 121 ? -17.713 13.077 29.313 1.00 68.44 121 GLU A C 1
ATOM 917 O O . GLU A 1 121 ? -17.256 14.083 29.860 1.00 68.44 121 GLU A O 1
ATOM 922 N N . SER A 1 122 ? -16.904 12.196 28.717 1.00 57.97 122 SER A N 1
ATOM 923 C CA . SER A 1 122 ? -15.451 12.384 28.663 1.00 57.97 122 SER A CA 1
ATOM 924 C C . SER A 1 122 ? -15.015 13.410 27.611 1.00 57.97 122 SER A C 1
ATOM 926 O O . SER A 1 122 ? -13.983 14.056 27.800 1.00 57.97 122 SER A O 1
ATOM 928 N N . VAL A 1 123 ? -15.766 13.564 26.515 1.00 62.03 123 VAL A N 1
ATOM 929 C CA . VAL A 1 123 ? -15.497 14.576 25.476 1.00 62.03 123 VAL A CA 1
ATOM 930 C C . VAL A 1 123 ? -15.886 15.970 25.969 1.00 62.03 123 VAL A C 1
ATOM 932 O O . VAL A 1 123 ? -15.135 16.920 25.746 1.00 62.03 123 VAL A O 1
ATOM 935 N N . ASP A 1 124 ? -16.987 16.080 26.712 1.00 59.53 124 ASP A N 1
ATOM 936 C CA . ASP A 1 124 ? -17.460 17.345 27.284 1.00 59.53 124 ASP A CA 1
ATOM 937 C C . ASP A 1 124 ? -16.444 17.937 28.282 1.00 59.53 124 ASP A C 1
ATOM 939 O O . ASP A 1 124 ? -16.019 19.087 28.161 1.00 59.53 124 ASP A O 1
ATOM 943 N N . LYS A 1 125 ? -15.871 17.094 29.156 1.00 59.91 125 LYS A N 1
ATOM 944 C CA . LYS A 1 125 ? -14.766 17.480 30.061 1.00 59.91 125 LYS A CA 1
ATOM 945 C C . LYS A 1 125 ? -13.489 17.932 29.342 1.00 59.91 125 LYS A C 1
ATOM 947 O O . LYS A 1 125 ? -12.657 18.617 29.940 1.00 59.91 125 LYS A O 1
ATOM 952 N N . PHE A 1 126 ? -13.290 17.534 28.084 1.00 51.12 126 PHE A N 1
ATOM 953 C CA . PHE A 1 126 ? -12.121 17.930 27.294 1.00 51.12 126 PHE A CA 1
ATOM 954 C C . PHE A 1 126 ? -12.317 19.285 26.601 1.00 51.12 126 PHE A C 1
ATOM 956 O O . PHE A 1 126 ? -11.336 19.997 26.368 1.00 51.12 126 PHE A O 1
ATOM 963 N N . ALA A 1 127 ? -13.563 19.657 26.296 1.00 58.28 127 ALA A N 1
ATOM 964 C CA . ALA A 1 127 ? -13.898 20.960 25.731 1.00 58.28 127 ALA A CA 1
ATOM 965 C C . ALA A 1 127 ? -13.681 22.092 26.752 1.00 58.28 127 ALA A C 1
ATOM 967 O O . ALA A 1 127 ? -13.139 23.138 26.393 1.00 58.28 127 ALA A O 1
ATOM 968 N N . ASP A 1 128 ? -13.972 21.843 28.031 1.00 52.50 128 ASP A N 1
ATOM 969 C CA . ASP A 1 128 ? -13.836 22.838 29.105 1.00 52.50 128 ASP A CA 1
ATOM 970 C C . ASP A 1 128 ? -12.363 23.227 29.388 1.00 52.50 128 ASP A C 1
ATOM 972 O O . ASP A 1 128 ? -12.027 24.373 29.682 1.00 52.50 128 ASP A O 1
ATOM 976 N N . ARG A 1 129 ? -11.404 22.311 29.172 1.00 52.22 129 ARG A N 1
ATOM 977 C CA . ARG A 1 129 ? -9.966 22.600 29.373 1.00 52.22 129 ARG A CA 1
ATOM 978 C C . ARG A 1 129 ? -9.281 23.371 28.240 1.00 52.22 129 ARG A C 1
ATOM 980 O O . ARG A 1 129 ? -8.127 23.767 28.410 1.00 52.22 129 ARG A O 1
ATOM 987 N N . ARG A 1 130 ? -9.923 23.591 27.085 1.00 51.12 130 ARG A N 1
ATOM 988 C CA . ARG A 1 130 ? -9.284 24.264 25.932 1.00 51.12 130 ARG A CA 1
ATOM 989 C C . ARG A 1 130 ? -9.476 25.778 25.876 1.00 51.12 130 ARG A C 1
ATOM 991 O O . ARG A 1 130 ? -8.841 26.413 25.040 1.00 51.12 130 ARG A O 1
ATOM 998 N N . LEU A 1 131 ? -10.248 26.382 26.778 1.00 53.03 131 LEU A N 1
ATOM 999 C CA . LEU A 1 131 ? -10.395 27.844 26.818 1.00 53.03 131 LEU A CA 1
ATOM 1000 C C . LEU A 1 131 ? -9.239 28.579 27.525 1.00 53.03 131 LEU A C 1
ATOM 1002 O O . LEU A 1 131 ? -9.231 29.805 27.551 1.00 53.03 131 LEU A O 1
ATOM 1006 N N . LEU A 1 132 ? -8.230 27.863 28.043 1.00 52.12 132 LEU A N 1
ATOM 1007 C CA . LEU A 1 132 ? -7.093 28.469 28.755 1.00 52.12 132 LEU A CA 1
ATOM 1008 C C . LEU A 1 132 ? -5.720 28.274 28.087 1.00 52.12 132 LEU A C 1
ATOM 1010 O O . LEU A 1 132 ? -4.706 28.598 28.699 1.00 52.12 132 LEU A O 1
ATOM 1014 N N . SER A 1 133 ? -5.628 27.782 26.845 1.00 50.72 133 SER A N 1
ATOM 1015 C CA . SER A 1 133 ? -4.313 27.608 26.204 1.00 50.72 133 SER A CA 1
ATOM 1016 C C . SER A 1 133 ? -4.277 28.013 24.731 1.00 50.72 133 SER A C 1
ATOM 1018 O O . SER A 1 133 ? -4.445 27.186 23.845 1.00 50.72 133 SER A O 1
ATOM 1020 N N . GLY A 1 134 ? -4.003 29.306 24.523 1.00 51.00 134 GLY A N 1
ATOM 1021 C CA . GLY A 1 134 ? -3.083 29.835 23.507 1.00 51.00 134 GLY A CA 1
ATOM 1022 C C . GLY A 1 134 ? -3.461 29.737 22.014 1.00 51.00 134 GLY A C 1
ATOM 1023 O O . GLY A 1 134 ? -4.115 28.799 21.571 1.00 51.00 134 GLY A O 1
ATOM 1024 N N . PRO A 1 135 ? -3.009 30.698 21.182 1.00 48.59 135 PRO A N 1
ATOM 1025 C CA . PRO A 1 135 ? -3.298 30.707 19.752 1.00 48.59 135 PRO A CA 1
ATOM 1026 C C . PRO A 1 135 ? -2.581 29.554 19.035 1.00 48.59 135 PRO A C 1
ATOM 1028 O O . PRO A 1 135 ? -1.356 29.536 18.903 1.00 48.59 135 PRO A O 1
ATOM 1031 N N . VAL A 1 136 ? -3.360 28.599 18.527 1.00 46.12 136 VAL A N 1
ATOM 1032 C CA . VAL A 1 136 ? -2.876 27.526 17.653 1.00 46.12 136 VAL A CA 1
ATOM 1033 C C . VAL A 1 136 ? -2.494 28.136 16.302 1.00 46.12 136 VAL A C 1
ATOM 1035 O O . VAL A 1 136 ? -3.348 28.473 15.483 1.00 46.12 136 VAL A O 1
ATOM 1038 N N . ARG A 1 137 ? -1.189 28.300 16.062 1.00 47.22 137 ARG A N 1
ATOM 1039 C CA . ARG A 1 137 ? -0.650 28.615 14.733 1.00 47.22 137 ARG A CA 1
ATOM 1040 C C . ARG A 1 137 ? -0.851 27.408 13.818 1.00 47.22 137 ARG A C 1
ATOM 1042 O O . ARG A 1 137 ? -0.162 26.400 13.947 1.00 47.22 137 ARG A O 1
ATOM 1049 N N . PHE A 1 138 ? -1.780 27.535 12.877 1.00 45.81 138 PHE A N 1
ATOM 1050 C CA . PHE A 1 138 ? -1.895 26.645 11.728 1.00 45.81 138 PHE A CA 1
ATOM 1051 C C . PHE A 1 138 ? -0.656 26.811 10.840 1.00 45.81 138 PHE A C 1
ATOM 1053 O O . PHE A 1 138 ? -0.483 27.841 10.190 1.00 45.81 138 PHE A O 1
ATOM 1060 N N . TYR A 1 139 ? 0.215 25.804 10.803 1.00 40.38 139 TYR A N 1
ATOM 1061 C CA . TYR A 1 139 ? 1.265 25.729 9.792 1.00 40.38 139 TYR A CA 1
ATOM 1062 C C . TYR A 1 139 ? 0.679 25.107 8.521 1.00 40.38 139 TYR A C 1
ATOM 1064 O O . TYR A 1 139 ? 0.563 23.888 8.408 1.00 40.38 139 TYR A O 1
ATOM 1072 N N . LEU A 1 140 ? 0.322 25.952 7.550 1.00 48.09 140 LEU A N 1
ATOM 1073 C CA . LEU A 1 140 ? 0.189 25.543 6.152 1.00 48.09 140 LEU A CA 1
ATOM 1074 C C . LEU A 1 140 ? 1.584 25.168 5.635 1.00 48.09 140 LEU A C 1
ATOM 1076 O O . LEU A 1 140 ? 2.398 26.031 5.310 1.00 48.09 140 LEU A O 1
ATOM 1080 N N . VAL A 1 141 ? 1.878 23.871 5.569 1.00 43.19 141 VAL A N 1
ATOM 1081 C CA . VAL A 1 141 ? 3.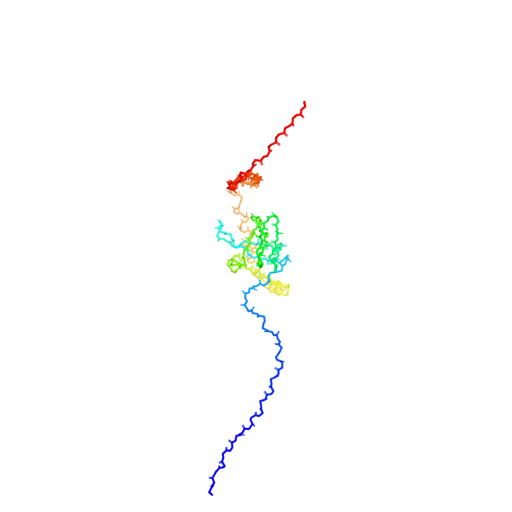065 23.369 4.870 1.00 43.19 141 VAL A CA 1
ATOM 1082 C C . VAL A 1 141 ? 2.742 23.296 3.380 1.00 43.19 141 VAL A C 1
ATOM 1084 O O . VAL A 1 141 ? 2.373 22.256 2.844 1.00 43.19 141 VAL A O 1
ATOM 1087 N N . SER A 1 142 ? 2.912 24.427 2.699 1.00 48.03 142 SER A N 1
ATOM 1088 C CA . SER A 1 142 ? 3.197 24.444 1.267 1.00 48.03 142 SER A CA 1
ATOM 1089 C C . SER A 1 142 ? 4.610 23.902 1.062 1.00 48.03 142 SER A C 1
ATOM 1091 O O . SER A 1 142 ? 5.588 24.577 1.384 1.00 48.03 142 SER A O 1
ATOM 1093 N N . ARG A 1 143 ? 4.749 22.690 0.517 1.00 43.66 143 ARG A N 1
ATOM 1094 C CA . ARG A 1 143 ? 6.014 22.244 -0.085 1.00 43.66 143 ARG A CA 1
ATOM 1095 C C . ARG A 1 143 ? 5.816 21.936 -1.559 1.00 43.66 143 ARG A C 1
ATOM 1097 O O . ARG A 1 143 ? 5.517 20.826 -1.976 1.00 43.66 143 ARG A O 1
ATOM 1104 N N . PHE A 1 144 ? 6.018 23.010 -2.308 1.00 47.91 144 PHE A N 1
ATOM 1105 C CA . PHE A 1 144 ? 6.529 23.052 -3.667 1.00 47.91 144 PHE A CA 1
ATOM 1106 C C . PHE A 1 144 ? 7.686 22.042 -3.820 1.00 47.91 144 PHE A C 1
ATOM 1108 O O . PHE A 1 144 ? 8.726 22.190 -3.178 1.00 47.91 144 PHE A O 1
ATOM 1115 N N . TYR A 1 145 ? 7.514 21.012 -4.647 1.00 44.56 145 TYR A N 1
ATOM 1116 C CA . TYR A 1 145 ? 8.633 20.212 -5.148 1.00 44.56 145 TYR A CA 1
ATOM 1117 C C . TYR A 1 145 ? 9.181 20.903 -6.404 1.00 44.56 145 TYR A C 1
ATOM 1119 O O . TYR A 1 145 ? 8.430 21.050 -7.369 1.00 44.56 145 TYR A O 1
ATOM 1127 N N . PRO A 1 146 ? 10.453 21.333 -6.444 1.00 53.66 146 PRO A N 1
ATOM 1128 C CA . PRO A 1 146 ? 11.071 21.736 -7.699 1.00 53.66 146 PRO A CA 1
ATOM 1129 C C . PRO A 1 146 ? 11.428 20.495 -8.543 1.00 53.66 146 PRO A C 1
ATOM 1131 O O . PRO A 1 146 ? 11.871 19.484 -7.986 1.00 53.66 146 PRO A O 1
ATOM 1134 N N . PRO A 1 147 ? 11.315 20.552 -9.882 1.00 47.44 147 PRO A N 1
ATOM 1135 C CA . PRO A 1 147 ? 11.897 19.541 -10.754 1.00 47.44 147 PRO A CA 1
ATOM 1136 C C . PRO A 1 147 ? 13.427 19.673 -10.732 1.00 47.44 147 PRO A C 1
ATOM 1138 O O . PRO A 1 147 ? 13.992 20.656 -11.209 1.00 47.44 147 PRO A O 1
ATOM 1141 N N . SER A 1 148 ? 14.124 18.676 -10.180 1.00 47.72 148 SER A N 1
ATOM 1142 C CA . SER A 1 148 ? 15.577 18.562 -10.332 1.00 47.72 148 SER A CA 1
ATOM 1143 C C . SER A 1 148 ? 15.892 17.949 -11.695 1.00 47.72 148 SER A C 1
ATOM 1145 O O . SER A 1 148 ? 16.072 16.742 -11.838 1.00 47.72 148 SER A O 1
ATOM 1147 N N . THR A 1 149 ? 15.963 18.788 -12.723 1.00 56.75 149 THR A N 1
ATOM 1148 C CA . THR A 1 149 ? 16.626 18.440 -13.980 1.00 56.75 149 THR A CA 1
ATOM 1149 C C . THR A 1 149 ? 18.134 18.455 -13.754 1.00 56.75 149 THR A C 1
ATOM 1151 O O . THR A 1 149 ? 18.770 19.509 -13.805 1.00 56.75 149 THR A O 1
ATOM 1154 N N . ARG A 1 150 ? 18.730 17.285 -13.510 1.00 52.66 150 ARG A N 1
ATOM 1155 C CA . ARG A 1 150 ? 20.166 17.082 -13.738 1.00 52.66 150 ARG A CA 1
ATOM 1156 C C . ARG A 1 150 ? 20.361 16.463 -15.124 1.00 52.66 150 ARG A C 1
ATOM 1158 O O . ARG A 1 150 ? 20.002 15.303 -15.306 1.00 52.66 150 ARG A O 1
ATOM 1165 N N . PRO A 1 151 ? 20.950 17.182 -16.094 1.00 51.53 151 PRO A N 1
ATOM 1166 C CA . PRO A 1 151 ? 21.416 16.566 -17.325 1.00 51.53 151 PRO A CA 1
ATOM 1167 C C . PRO A 1 151 ? 22.644 15.707 -17.009 1.00 51.53 151 PRO A C 1
ATOM 1169 O O . PRO A 1 151 ? 23.707 16.208 -16.631 1.00 51.53 151 PRO A O 1
ATOM 1172 N N . MET A 1 152 ? 22.491 14.392 -17.142 1.00 44.00 152 MET A N 1
ATOM 1173 C CA . MET A 1 152 ? 23.599 13.451 -17.072 1.00 44.00 152 MET A CA 1
ATOM 1174 C C . MET A 1 152 ? 24.423 13.622 -18.353 1.00 44.00 152 MET A C 1
ATOM 1176 O O . MET A 1 152 ? 24.026 13.200 -19.436 1.00 44.00 152 MET A O 1
ATOM 1180 N N . ARG A 1 153 ? 25.552 14.328 -18.234 1.00 50.91 153 ARG A N 1
ATOM 1181 C CA . ARG A 1 153 ? 26.548 14.444 -19.300 1.00 50.91 153 ARG A CA 1
ATOM 1182 C C . ARG A 1 153 ? 27.010 13.044 -19.699 1.00 50.91 153 ARG A C 1
ATOM 1184 O O . ARG A 1 153 ? 27.592 12.316 -18.896 1.00 50.91 153 ARG A O 1
ATOM 1191 N N . SER A 1 154 ? 26.727 12.721 -20.954 1.00 43.16 154 SER A N 1
ATOM 1192 C CA . SER A 1 154 ? 27.143 11.525 -21.670 1.00 43.16 154 SER A CA 1
ATOM 1193 C C . SER A 1 154 ? 28.655 11.313 -21.537 1.00 43.16 154 SER A C 1
ATOM 1195 O O . SER A 1 154 ? 29.448 12.155 -21.965 1.00 43.16 154 SER A O 1
ATOM 1197 N N . ARG A 1 155 ? 29.067 10.199 -20.920 1.00 50.94 155 ARG A N 1
ATOM 1198 C CA . ARG A 1 155 ? 30.439 9.693 -21.034 1.00 50.94 155 ARG A CA 1
ATOM 1199 C C . ARG A 1 155 ? 30.550 8.998 -22.381 1.00 50.94 155 ARG A C 1
ATOM 1201 O O . ARG A 1 155 ? 30.114 7.863 -22.535 1.00 50.94 155 ARG A O 1
ATOM 1208 N N . VAL A 1 156 ? 31.138 9.705 -23.336 1.00 50.53 156 VAL A N 1
ATOM 1209 C CA . VAL A 1 156 ? 31.604 9.147 -24.603 1.00 50.53 156 VAL A CA 1
ATOM 1210 C C . VAL A 1 156 ? 32.745 8.180 -24.290 1.00 50.53 156 VAL A C 1
ATOM 1212 O O . VAL A 1 156 ? 33.837 8.598 -23.917 1.00 50.53 156 VAL A O 1
ATOM 1215 N N . TRP A 1 157 ? 32.472 6.887 -24.417 1.00 44.78 157 TRP A N 1
ATOM 1216 C CA . TRP A 1 157 ? 33.483 5.879 -24.705 1.00 44.78 157 TRP A CA 1
ATOM 1217 C C . TRP A 1 157 ? 33.215 5.400 -26.123 1.00 44.78 157 TRP A C 1
ATOM 1219 O O . TRP A 1 157 ? 32.247 4.679 -26.347 1.00 44.78 157 TRP A O 1
ATOM 1229 N N . GLN A 1 158 ? 34.061 5.784 -27.075 1.00 49.50 158 GLN A N 1
ATOM 1230 C CA . GLN A 1 158 ? 34.332 4.909 -28.206 1.00 49.50 158 GLN A CA 1
ATOM 1231 C C . GLN A 1 158 ? 35.741 5.141 -28.738 1.00 49.50 158 GLN A C 1
ATOM 1233 O O . GLN A 1 158 ? 36.204 6.256 -28.964 1.00 49.50 158 GLN A O 1
ATOM 1238 N N . THR A 1 159 ? 36.422 4.015 -28.811 1.00 51.69 159 THR A N 1
ATOM 1239 C CA . THR A 1 159 ? 37.811 3.760 -29.136 1.00 51.69 159 THR A CA 1
ATOM 1240 C C . THR A 1 159 ? 38.075 3.855 -30.636 1.00 51.69 159 THR A C 1
ATOM 1242 O O . THR A 1 159 ? 37.349 3.271 -31.427 1.00 51.69 159 THR A O 1
ATOM 1245 N N . SER A 1 160 ? 39.150 4.569 -30.965 1.00 46.88 160 SER A N 1
ATOM 1246 C CA . SER A 1 160 ? 40.225 4.280 -31.931 1.00 46.88 160 SER A CA 1
ATOM 1247 C C . SER A 1 160 ? 40.012 3.377 -33.167 1.00 46.88 160 SER A C 1
ATOM 1249 O O . SER A 1 160 ? 39.579 2.236 -33.056 1.00 46.88 160 SER A O 1
ATOM 1251 N N . LEU A 1 161 ? 40.627 3.867 -34.260 1.00 49.38 161 LEU A N 1
ATOM 1252 C CA . LEU A 1 161 ? 41.308 3.176 -35.375 1.00 49.38 161 LEU A CA 1
ATOM 1253 C C . LEU A 1 161 ? 40.482 2.625 -36.552 1.00 49.38 161 LEU A C 1
ATOM 1255 O O . LEU A 1 161 ? 39.945 1.528 -36.487 1.00 49.38 161 LEU A O 1
ATOM 1259 N N . ALA A 1 162 ? 40.599 3.304 -37.702 1.00 45.91 162 ALA A N 1
ATOM 1260 C CA . ALA A 1 162 ? 41.080 2.688 -38.945 1.00 45.91 162 ALA A CA 1
ATOM 1261 C C . ALA A 1 162 ? 41.487 3.757 -39.978 1.00 45.91 162 ALA A C 1
ATOM 1263 O O . ALA A 1 162 ? 40.700 4.621 -40.360 1.00 45.91 162 ALA A O 1
ATOM 1264 N N . SER A 1 163 ? 42.739 3.671 -40.420 1.00 48.19 163 SER A N 1
ATOM 1265 C CA . SER A 1 163 ? 43.298 4.316 -41.608 1.00 48.19 163 SER A CA 1
ATOM 1266 C C . SER A 1 163 ? 42.594 3.857 -42.889 1.00 48.19 163 SER A C 1
ATOM 1268 O O . SER A 1 163 ? 42.272 2.678 -42.989 1.00 48.19 163 SER A O 1
ATOM 1270 N N . ALA A 1 164 ? 42.509 4.718 -43.910 1.00 49.62 164 ALA A N 1
ATOM 1271 C CA . ALA A 1 164 ? 42.916 4.373 -45.281 1.00 49.62 164 ALA A CA 1
ATOM 1272 C C . ALA A 1 164 ? 42.829 5.576 -46.235 1.00 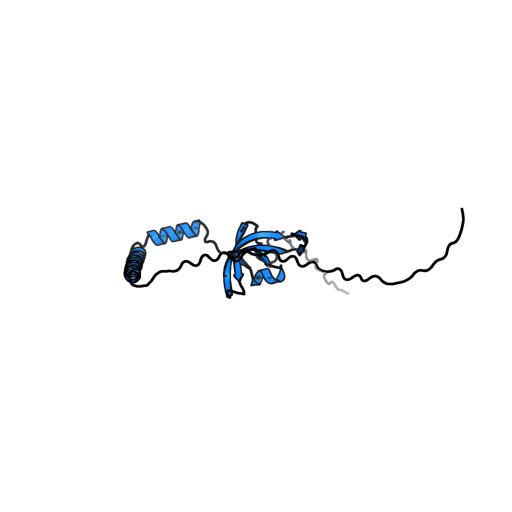49.62 164 ALA A C 1
ATOM 1274 O O . ALA A 1 164 ? 41.897 6.372 -46.204 1.00 49.62 164 ALA A O 1
ATOM 1275 N N . LEU A 1 165 ? 43.853 5.649 -47.084 1.00 51.91 165 LEU A N 1
ATOM 1276 C CA . LEU A 1 165 ? 44.054 6.528 -48.229 1.00 51.91 165 LEU A CA 1
ATOM 1277 C C . LEU A 1 165 ? 42.895 6.512 -49.242 1.00 51.91 165 LEU A C 1
ATOM 1279 O O . LEU A 1 165 ? 42.333 5.450 -49.482 1.00 51.91 165 LEU A O 1
ATOM 1283 N N . SER A 1 166 ? 42.676 7.639 -49.935 1.00 50.38 166 SER A N 1
ATOM 1284 C CA . SER A 1 166 ? 42.516 7.742 -51.409 1.00 50.38 166 SER A CA 1
ATOM 1285 C C . SER A 1 166 ? 42.256 9.221 -51.767 1.00 50.38 166 SER A C 1
ATOM 1287 O O . SER A 1 166 ? 41.253 9.790 -51.359 1.00 50.38 166 SER A O 1
ATOM 1289 N N . SER A 1 167 ? 43.252 9.980 -52.229 1.00 50.75 167 SER A N 1
ATOM 1290 C CA . SER A 1 167 ? 43.556 10.245 -53.649 1.00 50.75 167 SER A CA 1
ATOM 1291 C C . SER A 1 167 ? 42.579 11.186 -54.390 1.00 50.75 167 SER A C 1
ATOM 1293 O O . SER A 1 167 ? 41.524 10.765 -54.835 1.00 50.75 167 SER A O 1
ATOM 1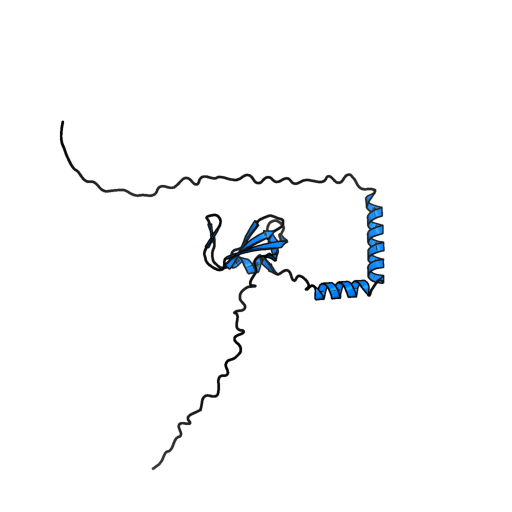295 N N . ARG A 1 168 ? 43.106 12.389 -54.696 1.00 51.44 168 ARG A N 1
ATOM 1296 C CA . ARG A 1 168 ? 43.299 12.948 -56.059 1.00 51.44 168 ARG A CA 1
ATOM 1297 C C . ARG A 1 168 ? 42.153 13.724 -56.757 1.00 51.44 168 ARG A C 1
ATOM 1299 O O . ARG A 1 168 ? 41.026 13.265 -56.835 1.00 51.44 168 ARG A O 1
ATOM 1306 N N . ALA A 1 169 ? 42.615 14.791 -57.432 1.00 56.69 169 ALA A N 1
ATOM 1307 C CA . ALA A 1 169 ? 42.099 15.489 -58.628 1.00 56.69 169 ALA A CA 1
ATOM 1308 C C . ALA A 1 169 ? 41.089 16.640 -58.400 1.00 56.69 169 ALA A C 1
ATOM 1310 O O . ALA A 1 169 ? 40.055 16.445 -57.782 1.00 56.69 169 ALA A O 1
ATOM 1311 N N . THR A 1 170 ? 41.448 17.899 -58.694 1.00 62.69 170 THR A N 1
ATOM 1312 C CA . THR A 1 170 ? 41.482 18.596 -60.011 1.00 62.69 170 THR A CA 1
ATOM 1313 C C . THR A 1 170 ? 40.165 19.330 -60.269 1.00 62.69 170 THR A C 1
ATOM 1315 O O . THR A 1 170 ? 39.151 18.683 -60.508 1.00 62.69 170 THR A O 1
ATOM 1318 N N . THR A 1 171 ? 40.183 20.666 -60.256 1.00 60.97 171 THR A N 1
ATOM 1319 C CA . THR A 1 171 ? 39.941 21.576 -61.403 1.00 60.97 171 THR A CA 1
ATOM 1320 C C . THR A 1 171 ? 40.027 23.012 -60.898 1.00 60.97 171 THR A C 1
ATOM 1322 O O . THR A 1 171 ? 39.456 23.283 -59.820 1.00 60.97 171 THR A O 1
#

Radius of gyration: 33.69 Å; chains: 1; bounding box: 71×111×92 Å

Organism: Symbiodinium microadriaticum (NCBI:txid2951)

Sequence (171 aa):
MPDQISKTLRPSSSSAPAPSSSLPPGSPDFAKGEKIQVWSESRQEWLLGVVQEVFSVDSKSEGFDVPAGSVKVLSETGVKWVLPKDRARMLQKVQVPSSLDLKAMLKAALSEPSTLHRHAESVDKFADRRLLSGPVRFYLVSRFYPPSTRPMRSRVWQTSLASALSSRATT